Protein AF-A0A497ERP8-F1 (afdb_monomer)

Organism: NCBI:txid2056631

Solvent-accessible surface area (backbone atoms only — not comparable to full-atom values): 4111 Å² total; per-residue (Å²): 137,92,76,67,64,55,90,80,43,83,90,60,76,79,66,63,65,62,55,41,46,54,35,51,76,70,69,55,88,81,88,83,82,56,80,32,84,52,37,69,64,47,38,51,49,53,49,51,54,38,52,55,48,44,52,54,51,50,54,54,57,59,74,74,105

Secondary structure (DSSP, 8-state):
---PPPTT-TTSS--HHHHHHHHHHHT--------STTHHHHHHHHHHHHHHHHHHHHHHHHTT-

Mean predicted aligned error: 7.28 Å

Sequence (65 aa):
EKEHHTLDEEQFGPDFRLLAKVLVERGIEPVIISESPILDKDAIKMKNIFEEIKESTSKRKAKKR

Radius of gyration: 13.66 Å; Cα contacts (8 Å, |Δi|>4): 39; chains: 1; bounding box: 24×21×46 Å

Foldseek 3Di:
DPAADALPPPVDDDNLLVVLLVCLVVVHDDDDFDPHPCRVVRVVVSVVSNVVSNVVVVVVVVVVD

pLDDT: mean 78.53, std 11.16, range [49.91, 91.19]

Structure (mmCIF, N/CA/C/O backbone):
data_AF-A0A497ERP8-F1
#
_entry.id   AF-A0A497ERP8-F1
#
loop_
_atom_site.group_PDB
_atom_site.id
_atom_site.type_symbol
_atom_site.label_atom_id
_atom_site.label_alt_id
_atom_site.label_comp_id
_atom_site.label_asym_id
_atom_site.label_entity_id
_atom_site.label_seq_id
_atom_site.pdbx_PDB_ins_code
_atom_site.Cartn_x
_atom_site.Cartn_y
_atom_site.Cartn_z
_atom_site.occupancy
_atom_site.B_iso_or_equiv
_atom_site.auth_seq_id
_atom_site.auth_comp_id
_atom_site.auth_asym_id
_atom_site.auth_atom_id
_atom_site.pdbx_PDB_model_num
ATOM 1 N N . GLU A 1 1 ? -1.448 4.344 -24.139 1.00 49.91 1 GLU A N 1
ATOM 2 C CA . GLU A 1 1 ? -0.507 4.515 -23.018 1.00 49.91 1 GLU A CA 1
ATOM 3 C C . GLU A 1 1 ? 0.893 4.281 -23.563 1.00 49.91 1 GLU A C 1
ATOM 5 O O . GLU A 1 1 ? 1.029 3.350 -24.349 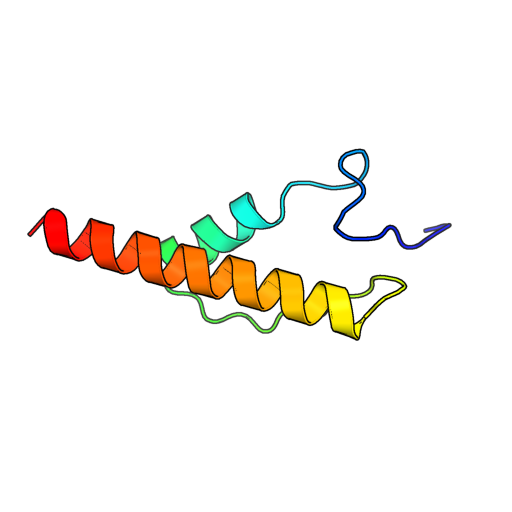1.00 49.91 1 GLU A O 1
ATOM 10 N N . LYS A 1 2 ? 1.862 5.180 -23.340 1.00 64.94 2 LYS A N 1
ATOM 11 C CA . LYS A 1 2 ? 3.189 5.054 -23.978 1.00 64.94 2 LYS A CA 1
ATOM 12 C C . LYS A 1 2 ? 4.256 4.495 -23.036 1.00 64.94 2 LYS A C 1
ATOM 14 O O . LYS A 1 2 ? 5.092 3.749 -23.526 1.00 64.94 2 LYS A O 1
ATOM 19 N N . GLU A 1 3 ? 4.191 4.765 -21.731 1.00 69.06 3 GLU A N 1
ATOM 20 C CA . GLU A 1 3 ? 5.134 4.244 -20.731 1.00 69.06 3 GLU A CA 1
ATOM 21 C C . GLU A 1 3 ? 4.418 4.067 -19.381 1.00 69.06 3 GLU A C 1
ATOM 23 O O . GLU A 1 3 ? 3.573 4.884 -19.014 1.00 69.06 3 GLU A O 1
ATOM 28 N N . HIS A 1 4 ? 4.724 2.978 -18.670 1.00 63.28 4 HIS A N 1
ATOM 29 C CA . HIS A 1 4 ? 4.240 2.742 -17.310 1.00 63.28 4 HIS A CA 1
ATOM 30 C C . HIS A 1 4 ? 5.189 3.465 -16.347 1.00 63.28 4 HIS A C 1
ATOM 32 O O . HIS A 1 4 ? 6.391 3.209 -16.360 1.00 63.28 4 HIS A O 1
ATOM 38 N N . HIS A 1 5 ? 4.659 4.371 -15.530 1.00 67.75 5 HIS A N 1
ATOM 39 C CA . HIS A 1 5 ? 5.437 5.150 -14.564 1.00 67.75 5 HIS A CA 1
ATOM 40 C C . HIS A 1 5 ? 5.544 4.410 -13.223 1.00 67.75 5 HIS A C 1
ATOM 42 O O . HIS A 1 5 ? 4.678 3.603 -12.873 1.00 67.75 5 HIS A O 1
ATOM 48 N N . THR A 1 6 ? 6.624 4.647 -12.478 1.00 66.50 6 THR A N 1
ATOM 49 C CA . THR A 1 6 ? 6.795 4.061 -11.136 1.00 66.50 6 THR A CA 1
ATOM 50 C C . THR A 1 6 ? 5.978 4.821 -10.094 1.00 66.50 6 THR A C 1
ATOM 52 O O . THR A 1 6 ? 5.668 5.996 -10.274 1.00 66.50 6 THR A O 1
ATOM 55 N N . LEU A 1 7 ? 5.646 4.167 -8.975 1.00 69.25 7 LEU A N 1
ATOM 56 C CA . LEU A 1 7 ? 4.858 4.792 -7.903 1.00 69.25 7 LEU A CA 1
ATOM 57 C C . LEU A 1 7 ? 5.567 5.988 -7.233 1.00 69.25 7 LEU A C 1
ATOM 59 O O . LEU A 1 7 ? 4.914 6.799 -6.582 1.00 69.25 7 LEU A O 1
ATOM 63 N N . ASP A 1 8 ? 6.893 6.086 -7.359 1.00 63.00 8 ASP A N 1
ATOM 64 C CA . ASP A 1 8 ? 7.700 7.161 -6.767 1.00 63.00 8 ASP A CA 1
ATOM 65 C C . ASP A 1 8 ? 7.766 8.429 -7.632 1.00 63.00 8 ASP A C 1
ATOM 67 O O . ASP A 1 8 ? 8.261 9.460 -7.176 1.00 63.00 8 ASP A O 1
ATOM 71 N N . GLU A 1 9 ? 7.294 8.382 -8.879 1.00 68.94 9 GLU A N 1
ATOM 72 C CA . GLU A 1 9 ? 7.269 9.561 -9.739 1.00 68.94 9 GLU A CA 1
ATOM 73 C C . GLU A 1 9 ? 6.119 10.488 -9.332 1.00 68.94 9 GLU A C 1
ATOM 75 O O . GLU A 1 9 ? 5.015 10.410 -9.861 1.00 68.94 9 GLU A O 1
ATOM 80 N N . GLU A 1 10 ? 6.393 11.429 -8.422 1.00 63.28 10 GLU A N 1
ATOM 81 C CA . GLU A 1 10 ? 5.413 12.418 -7.927 1.00 63.28 10 GLU A CA 1
ATOM 82 C C . GLU A 1 10 ? 4.772 13.285 -9.035 1.00 63.28 10 GLU A C 1
ATOM 84 O O . GLU A 1 10 ? 3.775 13.965 -8.795 1.00 63.28 10 GLU A O 1
ATOM 89 N N . GLN A 1 11 ? 5.325 13.279 -10.255 1.00 66.00 11 GLN A N 1
ATOM 90 C CA . GLN A 1 11 ? 4.757 13.963 -11.423 1.00 66.00 11 GLN A CA 1
ATOM 91 C C . GLN A 1 11 ? 3.620 13.193 -12.109 1.00 66.00 11 GLN A C 1
ATOM 93 O O . GLN A 1 11 ? 2.903 13.790 -12.916 1.00 66.00 11 GLN A O 1
ATOM 98 N N . PHE A 1 12 ? 3.433 11.905 -11.807 1.00 65.12 12 PHE A N 1
ATOM 99 C CA . PHE A 1 12 ? 2.482 11.048 -12.507 1.00 65.12 12 PHE A CA 1
ATOM 100 C C . PHE A 1 12 ? 1.502 10.372 -11.547 1.00 65.12 12 PHE A C 1
ATOM 102 O O . PHE A 1 12 ? 1.855 9.546 -10.715 1.00 65.12 12 PHE A O 1
ATOM 109 N N . GLY A 1 13 ? 0.221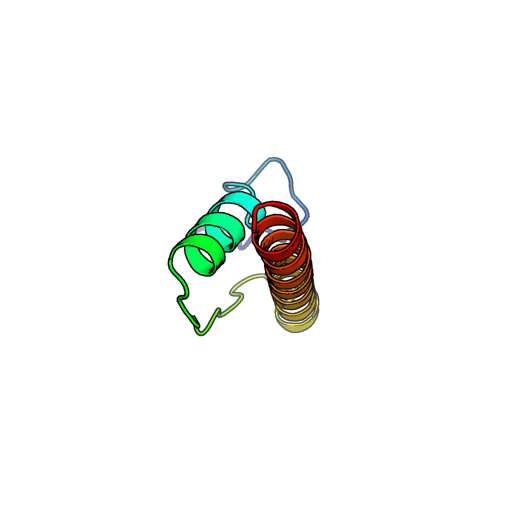 10.689 -11.738 1.00 69.50 13 GLY A N 1
ATOM 110 C CA . GLY A 1 13 ? -0.885 10.068 -11.017 1.00 69.50 13 GLY A CA 1
ATOM 111 C C . GLY A 1 13 ? -1.167 10.672 -9.632 1.00 69.50 13 GLY A C 1
ATOM 112 O O . GLY A 1 13 ? -0.382 11.443 -9.086 1.00 69.50 13 GLY A O 1
ATOM 113 N N . PRO A 1 14 ? -2.352 10.385 -9.070 1.00 75.88 14 PRO A N 1
ATOM 114 C CA . PRO A 1 14 ? -2.713 10.807 -7.721 1.00 75.88 14 PRO A CA 1
ATOM 115 C C . PRO A 1 14 ? -2.001 9.962 -6.653 1.00 75.88 14 PRO A C 1
ATOM 117 O O . PRO A 1 14 ? -1.792 8.765 -6.840 1.00 75.88 14 PRO A O 1
ATOM 120 N N . ASP A 1 15 ? -1.719 10.561 -5.489 1.00 82.62 15 ASP A N 1
ATOM 121 C CA . ASP A 1 15 ? -1.143 9.842 -4.344 1.00 82.62 15 ASP A CA 1
ATOM 122 C C . ASP A 1 15 ? -2.059 8.681 -3.918 1.00 82.62 15 ASP A C 1
ATOM 124 O O . ASP A 1 15 ? -3.209 8.872 -3.498 1.00 82.62 15 ASP A O 1
ATOM 128 N N . PHE A 1 16 ? -1.520 7.463 -3.982 1.00 86.00 16 PHE A N 1
ATOM 129 C CA . PHE A 1 16 ? -2.194 6.233 -3.581 1.00 86.00 16 PHE A CA 1
ATOM 130 C C . PHE A 1 16 ? -2.732 6.285 -2.139 1.00 86.00 16 PHE A C 1
ATOM 132 O O . PHE A 1 16 ? -3.761 5.673 -1.834 1.00 86.00 16 PHE A O 1
ATOM 139 N N . ARG A 1 17 ? -2.109 7.070 -1.248 1.00 86.94 17 ARG A N 1
ATOM 140 C CA . ARG A 1 17 ? -2.580 7.273 0.132 1.00 86.94 17 ARG A CA 1
ATOM 141 C C . ARG A 1 17 ? -4.007 7.813 0.199 1.00 86.94 17 ARG A C 1
ATOM 143 O O . ARG A 1 17 ? -4.742 7.458 1.124 1.00 86.94 17 ARG A O 1
ATOM 150 N N . LEU A 1 18 ? -4.421 8.643 -0.763 1.00 87.56 18 LEU A N 1
ATOM 151 C CA . LEU A 1 18 ? -5.786 9.178 -0.822 1.00 87.56 18 LEU A CA 1
ATOM 152 C C . LEU A 1 18 ? -6.803 8.052 -1.028 1.00 87.56 18 LEU A C 1
ATOM 154 O O . LEU A 1 18 ? -7.798 7.978 -0.305 1.00 87.56 18 LEU A O 1
ATOM 158 N N . LEU A 1 19 ? -6.519 7.141 -1.962 1.00 89.69 19 LEU A N 1
ATOM 159 C CA . LEU A 1 19 ? -7.351 5.971 -2.226 1.00 89.69 19 LEU A CA 1
ATOM 160 C C . LEU A 1 19 ? -7.354 5.015 -1.025 1.00 89.69 19 LEU A C 1
ATOM 162 O O . LEU A 1 19 ? -8.422 4.622 -0.552 1.00 89.69 19 LEU A O 1
ATOM 166 N N . ALA A 1 20 ? -6.175 4.694 -0.485 1.00 90.00 20 ALA A N 1
ATOM 167 C CA . ALA A 1 20 ? -6.024 3.804 0.665 1.00 90.00 20 ALA A CA 1
ATOM 168 C C . ALA A 1 20 ? -6.815 4.288 1.892 1.00 90.00 20 ALA A C 1
ATOM 170 O O . ALA A 1 20 ? -7.470 3.491 2.566 1.00 90.00 20 ALA A O 1
ATOM 171 N N . LYS A 1 21 ? -6.838 5.601 2.148 1.00 88.88 21 LYS A N 1
ATOM 172 C CA . LYS A 1 21 ? -7.638 6.189 3.227 1.00 88.88 21 LYS A CA 1
ATOM 173 C C . LYS A 1 21 ? -9.134 5.938 3.042 1.00 88.88 21 LYS A C 1
ATOM 175 O O . LYS A 1 21 ? -9.780 5.461 3.973 1.00 88.88 21 LYS A O 1
ATOM 180 N N . VAL A 1 22 ? -9.671 6.186 1.846 1.00 90.62 22 VAL A N 1
ATOM 181 C CA . VAL A 1 22 ? -11.099 5.974 1.553 1.00 90.62 22 VAL A CA 1
ATOM 182 C C . VAL A 1 22 ? -11.482 4.500 1.693 1.00 90.62 22 VAL A C 1
ATOM 184 O O . VAL A 1 22 ? -12.541 4.190 2.240 1.00 90.62 22 VAL A O 1
ATOM 187 N N . LEU A 1 23 ? -10.618 3.587 1.241 1.00 90.50 23 LEU A N 1
ATOM 188 C CA . LEU A 1 23 ? -10.829 2.143 1.365 1.00 90.50 23 LEU A CA 1
ATOM 189 C C . LEU A 1 23 ? -10.934 1.713 2.834 1.00 90.50 23 LEU A C 1
ATOM 191 O O . LEU A 1 23 ? -11.888 1.034 3.212 1.00 90.50 23 LEU A O 1
ATOM 195 N N . VAL A 1 24 ? -10.005 2.172 3.678 1.00 90.00 24 VAL A N 1
ATOM 196 C CA . VAL A 1 24 ? -10.004 1.880 5.120 1.00 90.00 24 VAL A CA 1
ATOM 197 C C . VAL A 1 24 ? -11.200 2.521 5.829 1.00 90.00 24 VAL A C 1
ATOM 199 O O . VAL A 1 24 ? -11.825 1.887 6.681 1.00 90.00 24 VAL A O 1
ATOM 202 N N . GLU A 1 25 ? -11.552 3.765 5.490 1.00 89.12 25 GLU A N 1
ATOM 203 C CA . GLU A 1 25 ? -12.711 4.456 6.067 1.00 89.12 25 GLU A CA 1
ATOM 204 C C . GLU A 1 25 ? -14.021 3.728 5.754 1.00 89.12 25 GLU A C 1
ATOM 206 O O . GLU A 1 25 ? -14.878 3.605 6.634 1.00 89.12 25 GLU A O 1
ATOM 211 N N . ARG A 1 26 ? -14.14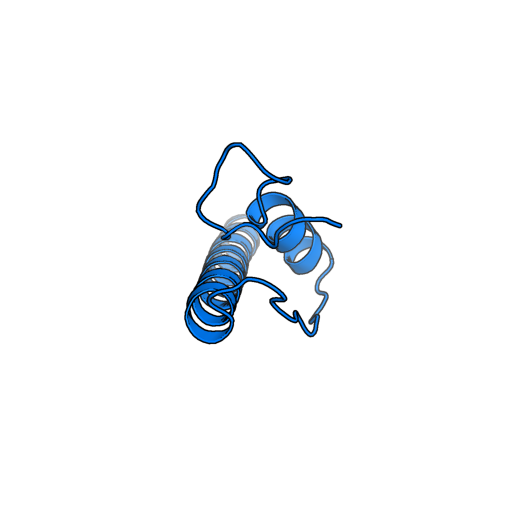4 3.192 4.534 1.00 89.50 26 ARG A N 1
ATOM 212 C CA . ARG A 1 26 ? -15.294 2.398 4.085 1.00 89.50 26 ARG A CA 1
ATOM 213 C C . ARG A 1 26 ? -15.240 0.928 4.517 1.00 89.50 26 ARG A C 1
ATOM 215 O O . ARG A 1 26 ? -16.231 0.231 4.335 1.00 89.50 26 ARG A O 1
ATOM 222 N N . GLY A 1 27 ? -14.129 0.465 5.097 1.00 88.88 27 GLY A N 1
ATOM 223 C CA . GLY A 1 27 ? -13.954 -0.927 5.525 1.00 88.88 27 GLY A CA 1
ATOM 224 C C . GLY A 1 27 ? -13.876 -1.923 4.365 1.00 88.88 27 GLY A C 1
ATOM 225 O O . GLY A 1 27 ? -14.325 -3.054 4.508 1.00 88.88 27 GLY A O 1
ATOM 226 N N . ILE A 1 28 ? -13.354 -1.493 3.215 1.00 89.75 28 ILE A N 1
ATOM 227 C CA . ILE A 1 28 ? -13.220 -2.314 2.007 1.00 89.75 28 ILE A CA 1
ATOM 228 C C . ILE A 1 28 ? -11.881 -3.058 2.052 1.00 89.75 28 ILE A C 1
ATOM 230 O O . ILE A 1 28 ? -10.855 -2.471 2.399 1.00 89.75 28 ILE A O 1
ATOM 234 N N . GLU A 1 29 ? -11.884 -4.329 1.649 1.00 86.12 29 GLU A N 1
ATOM 235 C CA . GLU A 1 29 ? -10.683 -5.155 1.472 1.00 86.12 29 GLU A CA 1
ATOM 236 C C . GLU A 1 29 ? -10.440 -5.399 -0.027 1.00 86.12 29 GLU A C 1
ATOM 238 O O . GLU A 1 29 ? -10.928 -6.384 -0.583 1.00 86.12 29 GLU A O 1
ATOM 243 N N . PRO A 1 30 ? -9.763 -4.470 -0.728 1.00 84.69 30 PRO A N 1
ATOM 244 C CA . PRO A 1 30 ? -9.549 -4.579 -2.166 1.00 84.69 30 PRO A CA 1
ATOM 245 C C . PRO A 1 30 ? -8.383 -5.512 -2.510 1.00 84.69 30 PRO A C 1
ATOM 247 O O . PRO A 1 30 ? -7.405 -5.616 -1.769 1.00 84.69 30 PRO A O 1
ATOM 250 N N . VAL A 1 31 ? -8.444 -6.104 -3.703 1.00 85.44 31 VAL A N 1
ATOM 251 C CA . VAL A 1 31 ? -7.278 -6.691 -4.377 1.00 85.44 31 VAL A CA 1
ATOM 252 C C . VAL A 1 31 ? -6.672 -5.611 -5.271 1.00 85.44 31 VAL A C 1
ATOM 254 O O . VAL A 1 31 ? -7.350 -5.100 -6.160 1.00 85.44 31 VAL A O 1
ATOM 257 N N . ILE A 1 32 ? -5.419 -5.235 -5.012 1.00 83.56 32 ILE A N 1
ATOM 258 C CA . ILE A 1 32 ? -4.715 -4.161 -5.727 1.00 83.56 32 ILE A CA 1
ATOM 259 C C . ILE A 1 32 ? -3.628 -4.789 -6.594 1.00 83.56 32 ILE A C 1
ATOM 261 O O . ILE A 1 32 ? -2.789 -5.532 -6.087 1.00 83.56 32 ILE A O 1
ATOM 265 N N . ILE A 1 33 ? -3.661 -4.495 -7.892 1.00 81.12 33 ILE A N 1
ATOM 266 C CA . ILE A 1 33 ? -2.702 -4.989 -8.882 1.00 81.12 33 ILE A CA 1
ATOM 267 C C . ILE 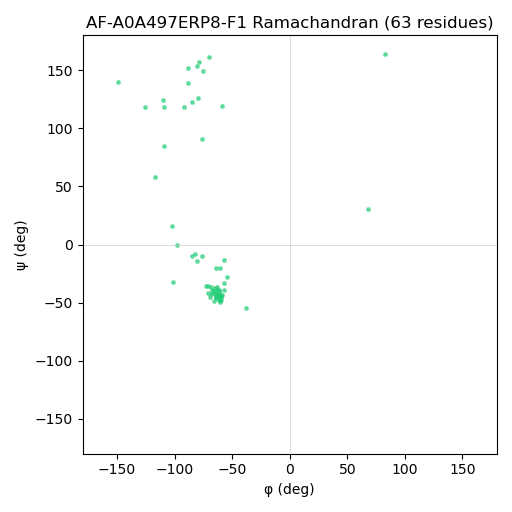A 1 33 ? -1.838 -3.797 -9.298 1.00 81.12 33 ILE A C 1
ATOM 269 O O . ILE A 1 33 ? -2.365 -2.803 -9.791 1.00 81.12 33 ILE A O 1
ATOM 273 N N . SER A 1 34 ? -0.527 -3.874 -9.054 1.00 77.44 34 SER A N 1
ATOM 274 C CA . SER A 1 34 ? 0.418 -2.897 -9.602 1.00 77.44 34 SER A CA 1
ATOM 275 C C . SER A 1 34 ? 0.688 -3.268 -11.053 1.00 77.44 34 SER A C 1
ATOM 277 O O . SER A 1 34 ? 1.069 -4.404 -11.311 1.00 77.44 34 SER A O 1
ATOM 279 N N . GLU A 1 35 ? 0.507 -2.332 -11.980 1.00 76.06 35 GLU A N 1
ATOM 280 C CA . GLU A 1 35 ? 0.926 -2.476 -13.381 1.00 76.06 35 GLU A CA 1
ATOM 281 C C . GLU A 1 35 ? 2.218 -1.691 -13.659 1.00 76.06 35 GLU A C 1
ATOM 283 O O . GLU A 1 35 ? 2.545 -1.418 -14.807 1.00 76.06 35 GLU A O 1
ATOM 288 N N . SER A 1 36 ? 2.964 -1.284 -12.626 1.00 71.06 36 SER A N 1
ATOM 289 C CA . SER A 1 36 ? 4.208 -0.536 -12.825 1.00 71.06 36 SER A CA 1
ATOM 290 C C . SER A 1 36 ? 5.324 -1.415 -13.422 1.00 71.06 36 SER A C 1
ATOM 292 O O . SER A 1 36 ? 5.281 -2.645 -13.308 1.00 71.06 36 SER A O 1
ATOM 294 N N . PRO A 1 37 ? 6.386 -0.819 -14.005 1.00 65.88 37 PRO A N 1
ATOM 295 C CA . PRO A 1 37 ? 7.528 -1.573 -14.538 1.00 65.88 37 PRO A CA 1
ATOM 296 C C . PRO A 1 37 ? 8.250 -2.404 -13.470 1.00 65.88 37 PRO A C 1
ATOM 298 O O . PRO A 1 37 ? 8.985 -3.335 -13.793 1.00 65.88 37 PRO A O 1
ATOM 301 N N . ILE A 1 38 ? 8.062 -2.053 -12.191 1.00 72.62 38 ILE A N 1
ATOM 302 C CA . ILE A 1 38 ? 8.681 -2.694 -11.030 1.00 72.62 38 ILE A CA 1
ATOM 303 C C . ILE A 1 38 ? 7.583 -3.318 -10.157 1.00 72.62 38 ILE A C 1
ATOM 305 O O . ILE A 1 38 ? 7.439 -2.999 -8.972 1.00 72.62 38 ILE A O 1
ATOM 309 N N . LEU A 1 39 ? 6.824 -4.221 -10.784 1.00 71.25 39 LEU A N 1
ATOM 310 C CA . LEU A 1 39 ? 5.622 -4.882 -10.268 1.00 71.25 39 LEU A CA 1
ATOM 311 C C . LEU A 1 39 ? 5.716 -5.241 -8.775 1.00 71.25 39 LEU A C 1
ATOM 313 O O . LEU A 1 39 ? 4.893 -4.796 -7.976 1.00 71.25 39 LEU A O 1
ATOM 317 N N . ASP A 1 40 ? 6.756 -5.985 -8.383 1.00 77.81 40 ASP A N 1
ATOM 318 C CA . ASP A 1 40 ? 6.905 -6.508 -7.021 1.00 77.81 40 ASP A CA 1
ATOM 319 C C . ASP A 1 40 ? 7.173 -5.414 -5.982 1.00 77.81 40 ASP A C 1
ATOM 321 O O . ASP A 1 40 ? 6.604 -5.429 -4.888 1.00 77.81 40 ASP A O 1
ATOM 325 N N . LYS A 1 41 ? 8.045 -4.448 -6.299 1.00 79.44 41 LYS A N 1
ATOM 326 C CA . LYS A 1 41 ? 8.435 -3.413 -5.329 1.00 79.44 41 LYS A CA 1
ATOM 327 C C . LYS A 1 41 ? 7.293 -2.440 -5.083 1.00 79.44 41 LYS A C 1
ATOM 329 O O . LYS A 1 41 ? 7.043 -2.091 -3.929 1.00 79.44 41 LYS A O 1
ATOM 334 N N . ASP A 1 42 ? 6.584 -2.045 -6.136 1.00 82.38 42 ASP A N 1
ATOM 335 C CA . ASP A 1 42 ? 5.453 -1.130 -6.002 1.00 82.38 42 ASP A CA 1
ATOM 336 C C . ASP A 1 42 ? 4.243 -1.814 -5.369 1.00 82.38 42 ASP A C 1
ATOM 338 O O . ASP A 1 42 ? 3.592 -1.213 -4.516 1.00 82.38 42 ASP A O 1
ATOM 342 N 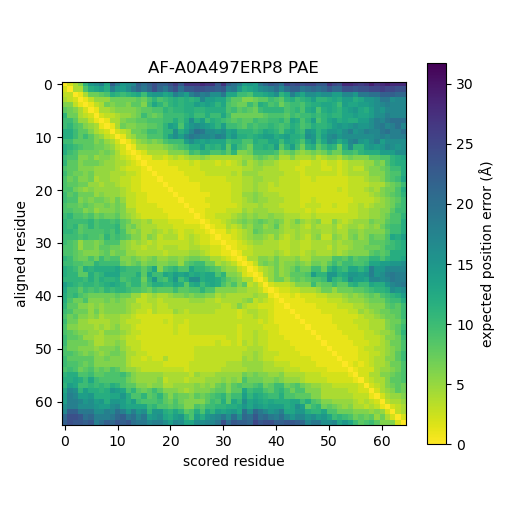N . ALA A 1 43 ? 4.001 -3.098 -5.657 1.00 85.00 43 ALA A N 1
ATOM 343 C CA . ALA A 1 43 ? 2.973 -3.866 -4.957 1.00 85.00 43 ALA A CA 1
ATOM 344 C C . ALA A 1 43 ? 3.240 -3.934 -3.441 1.00 85.00 43 ALA A C 1
ATOM 346 O O . ALA A 1 43 ? 2.333 -3.699 -2.636 1.00 85.00 43 ALA A O 1
ATOM 347 N N . ILE A 1 44 ? 4.491 -4.190 -3.032 1.00 86.06 44 ILE A N 1
ATOM 348 C CA . ILE A 1 44 ? 4.879 -4.190 -1.613 1.00 86.06 44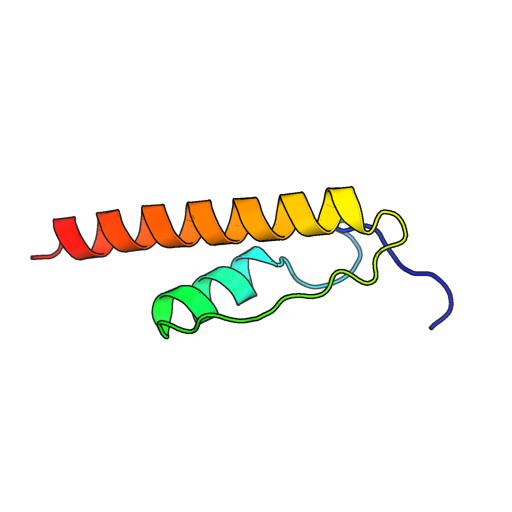 ILE A CA 1
ATOM 349 C C . ILE A 1 44 ? 4.694 -2.796 -0.998 1.00 86.06 44 ILE A C 1
ATOM 351 O O . ILE A 1 44 ? 4.144 -2.683 0.099 1.00 86.06 44 ILE A O 1
ATOM 355 N N . LYS A 1 45 ? 5.098 -1.725 -1.694 1.00 87.25 45 LYS A N 1
ATOM 356 C CA . LYS A 1 45 ? 4.894 -0.346 -1.219 1.00 87.25 45 LYS A CA 1
ATOM 357 C C . LYS A 1 45 ? 3.414 -0.019 -1.026 1.00 87.25 45 LYS A C 1
ATOM 359 O O . LYS A 1 45 ? 3.047 0.471 0.041 1.00 87.25 45 LYS A O 1
ATOM 364 N N . MET A 1 46 ? 2.563 -0.328 -2.005 1.00 86.94 46 MET A N 1
ATOM 365 C CA . MET A 1 46 ? 1.113 -0.110 -1.917 1.00 86.94 46 MET A CA 1
ATOM 366 C C . MET A 1 46 ? 0.502 -0.867 -0.735 1.00 86.94 46 MET A C 1
ATOM 368 O O . MET A 1 46 ? -0.285 -0.297 0.025 1.00 86.94 46 MET A O 1
ATOM 372 N N . LYS A 1 47 ? 0.906 -2.127 -0.526 1.00 88.62 47 LYS A N 1
ATOM 373 C CA . LYS A 1 47 ? 0.463 -2.919 0.626 1.00 88.62 47 LYS A CA 1
ATOM 374 C C . LYS A 1 47 ? 0.862 -2.261 1.95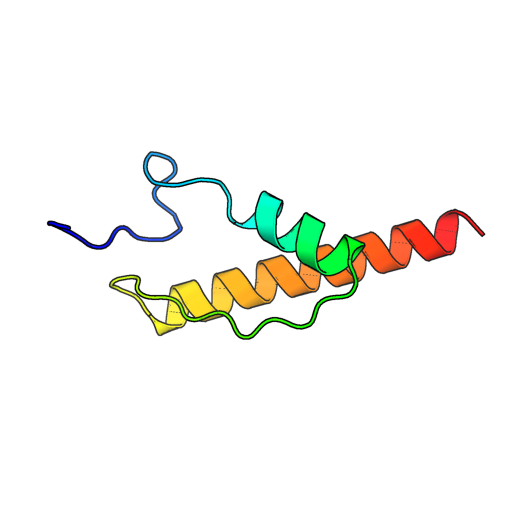0 1.00 88.62 47 LYS A C 1
ATOM 376 O O . LYS A 1 47 ? 0.003 -2.068 2.808 1.00 88.62 47 LYS A O 1
ATOM 381 N N . ASN A 1 48 ? 2.128 -1.871 2.094 1.00 90.50 48 ASN A N 1
ATOM 382 C CA . ASN A 1 48 ? 2.631 -1.243 3.317 1.00 90.50 48 ASN A CA 1
ATOM 383 C C . ASN A 1 48 ? 1.897 0.073 3.623 1.00 90.50 48 ASN A C 1
ATOM 385 O O . ASN A 1 48 ? 1.506 0.310 4.764 1.00 90.50 48 ASN A O 1
ATOM 389 N N . ILE A 1 49 ? 1.648 0.903 2.601 1.00 90.50 49 ILE A N 1
ATOM 390 C CA . ILE A 1 49 ? 0.875 2.148 2.741 1.00 90.50 49 ILE A CA 1
ATOM 391 C C . ILE A 1 49 ? -0.544 1.853 3.245 1.00 90.50 49 ILE A C 1
ATOM 393 O O . ILE A 1 49 ? -1.039 2.525 4.152 1.00 90.50 49 ILE A O 1
ATOM 397 N N . PHE A 1 50 ? -1.207 0.844 2.678 1.00 90.56 50 PHE A N 1
ATOM 398 C CA . PHE A 1 50 ? -2.552 0.462 3.098 1.00 90.56 50 PHE A CA 1
ATOM 399 C C . PHE A 1 50 ? -2.585 -0.038 4.550 1.00 90.56 50 PHE A C 1
ATOM 401 O O . PHE A 1 50 ? -3.449 0.382 5.322 1.00 90.56 50 PHE A O 1
ATOM 408 N N . GLU A 1 51 ? -1.638 -0.891 4.945 1.00 89.81 51 GLU A N 1
ATOM 409 C CA . GLU A 1 51 ? -1.538 -1.420 6.312 1.00 89.81 51 GLU A CA 1
ATOM 410 C C . GLU A 1 51 ? -1.252 -0.314 7.341 1.00 89.81 51 GLU A C 1
ATOM 412 O O . GLU A 1 51 ? -1.919 -0.253 8.377 1.00 89.81 51 GLU A O 1
ATOM 417 N 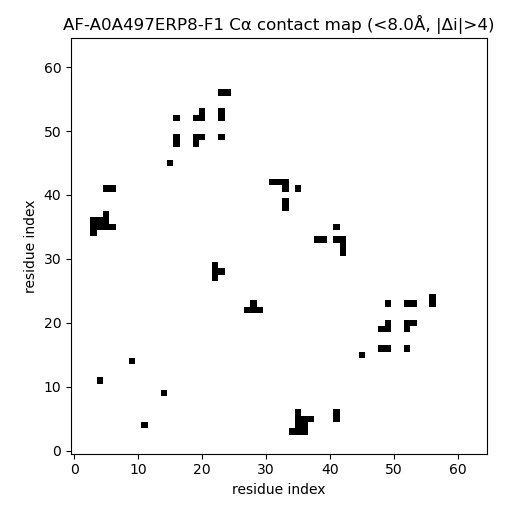N . GLU A 1 52 ? -0.356 0.626 7.031 1.00 91.19 52 GLU A N 1
ATOM 418 C CA . GLU A 1 52 ? -0.063 1.782 7.889 1.00 91.19 52 GLU A CA 1
ATOM 419 C C . GLU A 1 52 ? -1.305 2.672 8.094 1.00 91.19 52 GLU A C 1
ATOM 421 O O . GLU A 1 52 ? -1.639 3.090 9.213 1.00 91.19 52 GLU A O 1
ATOM 426 N N . ILE A 1 53 ? -2.057 2.930 7.021 1.00 89.62 53 ILE A N 1
ATOM 427 C CA . ILE A 1 53 ? -3.299 3.708 7.086 1.00 89.62 53 ILE A CA 1
ATOM 428 C C . ILE A 1 53 ? -4.388 2.944 7.855 1.00 89.62 53 ILE A C 1
ATOM 430 O O . ILE A 1 53 ? -5.118 3.544 8.654 1.00 89.62 53 ILE A O 1
ATOM 434 N N . LYS A 1 54 ? -4.482 1.622 7.678 1.00 89.56 54 LYS A N 1
ATOM 435 C CA . LYS A 1 54 ? -5.410 0.754 8.419 1.00 89.56 54 LYS A CA 1
ATOM 436 C C . LYS A 1 54 ? -5.122 0.784 9.919 1.00 89.56 54 LYS A C 1
ATOM 438 O O . LYS A 1 54 ? -6.045 0.966 10.723 1.00 89.56 54 LYS A O 1
ATOM 443 N N . GLU A 1 55 ? -3.855 0.684 10.310 1.00 88.94 55 GLU A N 1
ATOM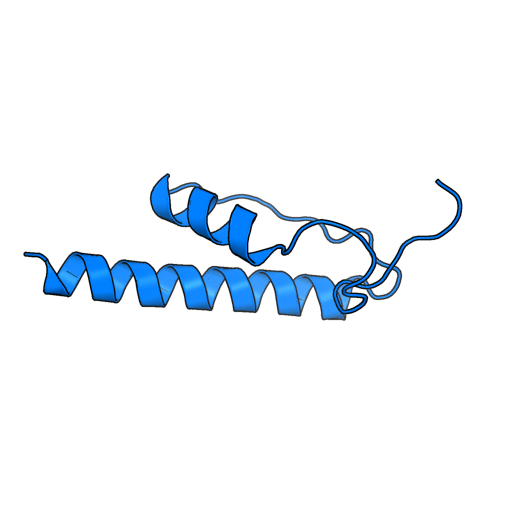 444 C CA . GLU A 1 55 ? -3.455 0.712 11.716 1.00 88.94 55 GLU A CA 1
ATOM 445 C C . GLU A 1 55 ? -3.662 2.100 12.346 1.00 88.94 55 GLU A C 1
ATOM 447 O O . GLU A 1 55 ? -4.254 2.224 13.425 1.00 88.94 55 GLU A O 1
ATOM 452 N N . SER A 1 56 ? -3.256 3.170 11.654 1.00 86.44 56 SER A N 1
ATOM 453 C CA . SER A 1 56 ? -3.440 4.545 12.138 1.00 86.44 56 SER A CA 1
ATOM 454 C C . SER A 1 56 ? -4.921 4.924 12.288 1.00 86.44 56 SER A C 1
ATOM 456 O O . SER A 1 56 ? -5.304 5.581 13.264 1.00 86.44 56 SER A O 1
ATOM 458 N N . THR A 1 57 ? -5.785 4.456 11.383 1.00 83.38 57 THR A N 1
ATOM 459 C CA . THR A 1 57 ? -7.238 4.677 11.457 1.00 83.38 57 THR A CA 1
ATOM 460 C C . THR A 1 57 ? -7.876 3.880 12.597 1.00 83.38 57 THR A C 1
ATOM 462 O O . THR A 1 57 ? -8.762 4.394 13.285 1.00 83.38 57 THR A O 1
ATOM 465 N N . SER A 1 58 ? -7.383 2.668 12.871 1.00 77.19 58 SER A N 1
ATOM 466 C CA . SER A 1 58 ? -7.822 1.850 14.012 1.00 77.19 58 SER A CA 1
ATOM 467 C C . SER A 1 58 ? -7.490 2.516 15.354 1.00 77.19 58 SER A C 1
ATOM 469 O O . SER A 1 58 ? -8.365 2.641 16.213 1.00 77.19 58 SER A O 1
ATOM 471 N N . LYS A 1 59 ? -6.272 3.064 15.506 1.00 75.19 59 LYS A N 1
ATOM 472 C CA . LYS A 1 59 ? -5.860 3.839 16.697 1.00 75.19 59 LYS A CA 1
ATOM 473 C C . LYS A 1 59 ? -6.718 5.096 16.896 1.00 75.19 59 LYS A C 1
ATOM 475 O O . LYS A 1 59 ? -7.119 5.404 18.019 1.00 75.19 59 LYS A O 1
ATOM 480 N N . ARG A 1 60 ? -7.059 5.809 15.813 1.00 71.69 60 ARG A N 1
ATOM 481 C CA . ARG A 1 60 ? -7.949 6.987 15.868 1.00 71.69 60 ARG A CA 1
ATOM 482 C C . ARG A 1 60 ? -9.379 6.634 16.278 1.00 71.69 60 ARG A C 1
ATOM 484 O O . ARG A 1 60 ? -9.966 7.380 17.055 1.00 71.69 60 ARG A O 1
ATOM 491 N N . LYS A 1 61 ? -9.935 5.514 15.795 1.00 64.94 61 LYS A N 1
ATOM 492 C CA . LYS A 1 61 ? -11.262 5.030 16.219 1.00 64.94 61 LYS A CA 1
ATOM 493 C C . LYS A 1 61 ? -11.276 4.633 17.699 1.00 64.94 61 LYS A C 1
ATOM 495 O O . LYS A 1 61 ? -12.250 4.932 18.376 1.00 64.94 61 LYS A O 1
ATOM 500 N N . ALA A 1 62 ? -10.201 4.030 18.213 1.00 64.31 62 ALA A N 1
ATOM 501 C CA . ALA A 1 62 ? -10.089 3.654 19.625 1.00 64.31 62 ALA A CA 1
ATOM 502 C C . ALA A 1 62 ? -9.998 4.865 20.572 1.00 64.31 62 ALA A C 1
ATOM 504 O O . ALA A 1 62 ? -10.595 4.845 21.639 1.00 64.31 62 ALA A O 1
ATOM 505 N N . LYS A 1 63 ? -9.310 5.943 20.170 1.00 60.03 63 LYS A N 1
ATOM 506 C CA . LYS A 1 63 ? -9.160 7.164 20.988 1.00 60.03 63 LYS A CA 1
ATOM 507 C C . LYS A 1 63 ? -10.405 8.068 21.018 1.00 60.03 63 LYS A C 1
ATOM 509 O O . LYS A 1 63 ? -10.443 9.027 21.780 1.00 60.03 63 LYS A O 1
ATOM 514 N N . LYS A 1 64 ? -11.396 7.795 20.165 1.00 58.56 64 LYS A N 1
ATOM 515 C CA . LYS A 1 64 ? -12.650 8.560 20.058 1.00 58.56 64 LYS A CA 1
ATOM 516 C C . LYS A 1 64 ? -13.822 7.930 20.831 1.00 58.56 64 LYS A C 1
ATOM 518 O O . LYS A 1 64 ? -14.922 8.468 20.739 1.00 58.56 64 LYS A O 1
ATOM 523 N N . ARG A 1 65 ? -13.604 6.792 21.501 1.00 50.88 65 ARG A N 1
ATOM 524 C CA . ARG A 1 65 ? -14.605 6.043 22.280 1.00 50.88 65 ARG A CA 1
ATOM 525 C C . ARG A 1 65 ? -14.390 6.234 23.772 1.00 50.88 65 ARG A C 1
ATOM 527 O O . ARG A 1 65 ? -13.219 6.432 24.160 1.00 50.88 65 ARG A O 1
#